Protein AF-A0A7J4U666-F1 (afdb_monomer_lite)

Secondary structure (DSSP, 8-state):
---------HHHHHHHHHHHHHHHHHHHHHHHHTTTTTS--BTGGGT-EEES-HHHHHHTTEEEES-B-S-SS--EEEEE--

Structure (mmCIF, N/CA/C/O backbone):
data_AF-A0A7J4U666-F1
#
_entry.id   AF-A0A7J4U666-F1
#
loop_
_atom_site.group_PDB
_atom_site.id
_atom_site.type_symbol
_atom_site.label_atom_id
_atom_site.label_alt_id
_atom_site.label_comp_id
_atom_site.label_asym_id
_atom_site.label_entity_id
_atom_site.label_seq_id
_atom_site.pdbx_PDB_ins_code
_atom_site.Cartn_x
_atom_site.Cartn_y
_atom_site.Cartn_z
_atom_site.occupancy
_atom_site.B_iso_or_equiv
_atom_site.auth_seq_id
_atom_site.auth_comp_id
_atom_site.auth_asym_id
_atom_site.auth_atom_id
_atom_site.pdbx_PDB_model_num
ATOM 1 N N . MET A 1 1 ? -43.248 26.965 34.543 1.00 45.84 1 MET A N 1
ATOM 2 C CA . MET A 1 1 ? -42.676 26.089 33.494 1.00 45.84 1 MET A CA 1
ATOM 3 C C . MET A 1 1 ? -41.811 25.038 34.171 1.00 45.84 1 MET A C 1
ATOM 5 O O . MET A 1 1 ? -40.706 25.345 34.596 1.00 45.84 1 MET A O 1
ATOM 9 N N . ASN A 1 2 ? -42.352 23.835 34.367 1.00 43.12 2 ASN A N 1
ATOM 10 C CA . ASN A 1 2 ? -41.647 22.745 35.038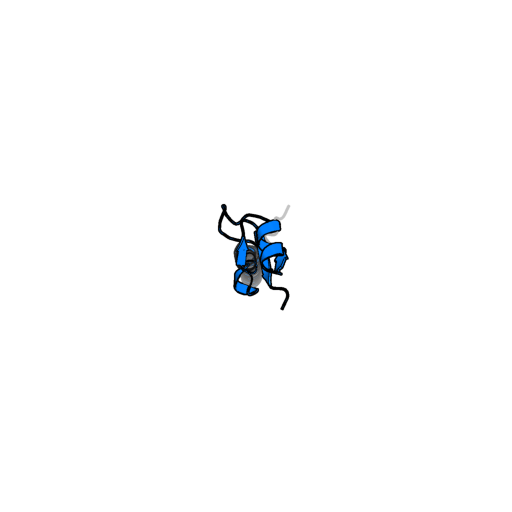 1.00 43.12 2 ASN A CA 1
ATOM 11 C C . ASN A 1 2 ? -40.595 22.161 34.091 1.00 43.12 2 ASN A C 1
ATOM 13 O O . ASN A 1 2 ? -40.943 21.500 33.115 1.00 43.12 2 ASN A O 1
ATOM 17 N N . LYS A 1 3 ? -39.313 22.409 34.376 1.00 51.50 3 LYS A N 1
ATOM 18 C CA . LYS A 1 3 ? -38.209 21.652 33.784 1.00 51.50 3 LYS A CA 1
ATOM 19 C C . LYS A 1 3 ? -38.317 20.230 34.325 1.00 51.50 3 LYS A C 1
ATOM 21 O O . LYS A 1 3 ? -37.853 19.952 35.425 1.00 51.50 3 LYS A O 1
ATOM 26 N N . LYS A 1 4 ? -38.972 19.339 33.580 1.00 51.38 4 LYS A N 1
ATOM 27 C CA . LYS A 1 4 ? -38.829 17.905 33.818 1.00 51.38 4 LYS A CA 1
ATOM 28 C C . LYS A 1 4 ? -37.409 17.546 33.401 1.00 51.38 4 LYS A C 1
ATOM 30 O O . LYS A 1 4 ? -37.145 17.299 32.229 1.00 51.38 4 LYS A O 1
ATOM 35 N N . ALA A 1 5 ? -36.489 17.618 34.361 1.00 56.56 5 ALA A N 1
ATOM 36 C CA . ALA A 1 5 ? -35.258 16.861 34.293 1.00 56.56 5 ALA A CA 1
ATOM 37 C C . ALA A 1 5 ? -35.701 15.407 34.134 1.00 56.56 5 ALA A C 1
ATOM 39 O O . ALA A 1 5 ? -36.257 14.812 35.053 1.00 56.56 5 ALA A O 1
ATOM 40 N N . VAL A 1 6 ? -35.603 14.898 32.909 1.00 62.34 6 VAL A N 1
ATOM 41 C CA . VAL A 1 6 ? -35.706 13.469 32.664 1.00 62.34 6 VAL A CA 1
ATOM 42 C C . VAL A 1 6 ? -34.562 12.878 33.471 1.00 62.34 6 VAL A C 1
ATOM 44 O O . VAL A 1 6 ? -33.400 13.069 33.117 1.00 62.34 6 VAL A O 1
ATOM 47 N N . GLU A 1 7 ? -34.884 12.231 34.587 1.00 60.69 7 GLU A N 1
ATOM 48 C CA . GLU A 1 7 ? -33.983 11.295 35.246 1.00 60.69 7 GLU A CA 1
ATOM 49 C C . GLU A 1 7 ? -33.741 10.175 34.235 1.00 60.69 7 GLU A C 1
ATOM 51 O O . GLU A 1 7 ? -34.466 9.182 34.175 1.00 60.69 7 GLU A O 1
ATOM 56 N N . MET A 1 8 ? -32.799 10.397 33.316 1.00 63.84 8 MET A N 1
ATOM 57 C CA . MET A 1 8 ? -32.413 9.366 32.375 1.00 63.84 8 MET A CA 1
ATOM 58 C C . MET A 1 8 ? -31.837 8.232 33.206 1.00 63.84 8 MET A C 1
ATOM 60 O O . MET A 1 8 ? -30.854 8.416 33.924 1.00 63.84 8 MET A O 1
ATOM 64 N N . SER A 1 9 ? -32.493 7.074 33.120 1.00 78.06 9 SER A N 1
ATOM 65 C CA . SER A 1 9 ? -32.031 5.845 33.747 1.00 78.06 9 SER A CA 1
ATOM 66 C C . SER A 1 9 ? -30.550 5.656 33.429 1.00 78.06 9 SER A C 1
ATOM 68 O O . SER A 1 9 ? -30.137 5.750 32.271 1.00 78.06 9 SER A O 1
ATOM 70 N N . ILE A 1 10 ? -29.749 5.393 34.462 1.00 81.56 10 ILE A N 1
ATOM 71 C CA . ILE A 1 10 ? -28.299 5.181 34.355 1.00 81.56 10 ILE A CA 1
ATOM 72 C C . ILE A 1 10 ? -27.986 4.122 33.286 1.00 81.56 10 ILE A C 1
ATOM 74 O O . ILE A 1 10 ? -27.012 4.252 32.548 1.00 81.56 10 ILE A O 1
ATOM 78 N N . GLN A 1 11 ? -28.859 3.121 33.130 1.00 82.12 11 GLN A N 1
ATOM 79 C CA . GLN A 1 11 ? -28.747 2.108 32.079 1.00 82.12 11 GLN A CA 1
ATOM 80 C C . GLN A 1 11 ? -28.782 2.716 30.668 1.00 82.12 11 GLN A C 1
ATOM 82 O O . GLN A 1 11 ? -27.983 2.334 29.819 1.00 82.12 11 GLN A O 1
ATOM 87 N N . THR A 1 12 ? -29.644 3.702 30.419 1.00 85.25 12 THR A N 1
ATOM 88 C CA . THR A 1 12 ? -29.735 4.394 29.126 1.00 85.25 12 THR A CA 1
ATOM 89 C C . THR A 1 12 ? -28.460 5.182 28.825 1.00 85.25 12 THR A C 1
ATOM 91 O O . THR A 1 12 ? -27.977 5.162 27.695 1.00 85.25 12 THR A O 1
ATOM 94 N N . VAL A 1 13 ? -27.872 5.828 29.837 1.00 87.19 13 VAL A N 1
ATOM 95 C CA . VAL A 1 13 ? -26.600 6.557 29.691 1.00 87.19 13 VAL A CA 1
ATOM 96 C C . VAL A 1 13 ? -25.466 5.597 29.332 1.00 87.19 13 VAL A C 1
ATOM 98 O O . VAL A 1 13 ? -24.707 5.869 28.404 1.00 87.19 13 VAL A O 1
ATOM 101 N N . ILE A 1 14 ? -25.387 4.446 30.007 1.00 90.44 14 ILE A N 1
ATOM 102 C CA . ILE A 1 14 ? -24.375 3.417 29.729 1.00 90.44 14 ILE A CA 1
ATOM 103 C C . ILE A 1 14 ? -24.486 2.919 28.284 1.00 90.44 14 ILE A C 1
ATOM 105 O O . ILE A 1 14 ? -23.474 2.848 27.589 1.00 90.44 14 ILE A O 1
ATOM 109 N N . VAL A 1 15 ? -25.701 2.627 27.808 1.00 91.75 15 VAL A N 1
ATOM 110 C CA . VAL A 1 15 ? -25.931 2.165 26.428 1.00 91.75 15 VAL A CA 1
ATOM 111 C C . VAL A 1 15 ? -25.475 3.210 25.409 1.00 91.75 15 VAL A C 1
ATOM 113 O O . VAL A 1 15 ? -24.784 2.863 24.454 1.00 91.75 15 VAL A O 1
ATOM 116 N N . ILE A 1 16 ? -25.794 4.491 25.623 1.00 91.94 16 ILE A N 1
ATOM 117 C CA . ILE A 1 16 ? -25.378 5.577 24.721 1.00 91.94 16 ILE A CA 1
ATOM 118 C C . ILE A 1 16 ? -23.850 5.676 24.650 1.00 91.94 16 ILE A C 1
ATOM 120 O O . ILE A 1 16 ? -23.292 5.763 23.557 1.00 91.94 16 ILE A O 1
ATOM 124 N N . VAL A 1 17 ? -23.162 5.624 25.794 1.00 93.81 17 VAL A N 1
ATOM 125 C CA . VAL A 1 17 ? -21.691 5.683 25.840 1.00 93.81 17 VAL A CA 1
ATOM 126 C C . VAL A 1 17 ? -21.067 4.491 25.112 1.00 93.81 17 VAL A C 1
ATOM 128 O O . VAL A 1 17 ? -20.116 4.670 24.353 1.00 93.81 17 VAL A O 1
ATOM 131 N N . LEU A 1 18 ? -21.624 3.290 25.289 1.00 94.75 18 LEU A N 1
ATOM 132 C CA . LEU A 1 18 ? -21.163 2.080 24.605 1.00 94.75 18 LEU A CA 1
ATOM 133 C C . LEU A 1 18 ? -21.302 2.203 23.083 1.00 94.75 18 LEU A C 1
ATOM 135 O O . LEU A 1 18 ? -20.356 1.916 22.354 1.00 94.75 18 LEU A O 1
ATOM 139 N N . VAL A 1 19 ? -22.452 2.685 22.604 1.00 95.94 19 VAL A N 1
ATOM 140 C CA . VAL A 1 19 ? -22.697 2.905 21.170 1.00 95.94 19 VAL A CA 1
ATOM 141 C C . VAL A 1 19 ? -21.730 3.945 20.600 1.00 95.94 19 VAL A C 1
ATOM 143 O O . VAL A 1 19 ? -21.158 3.723 19.533 1.00 95.94 19 VAL A O 1
ATOM 146 N N . LEU A 1 20 ? -21.497 5.051 21.314 1.00 95.44 20 LEU A N 1
ATOM 147 C CA . LEU A 1 20 ? -20.545 6.080 20.889 1.00 95.44 20 LEU A CA 1
ATOM 148 C C . LEU A 1 20 ? -19.106 5.551 20.827 1.00 95.44 20 LEU A C 1
ATOM 150 O O . LEU A 1 20 ? -18.397 5.855 19.870 1.00 95.44 20 LEU A O 1
ATOM 154 N N . LEU A 1 21 ? -18.688 4.726 21.792 1.00 95.75 21 LEU A N 1
ATOM 155 C CA . LEU A 1 21 ? -17.376 4.072 21.774 1.00 95.75 21 LEU A CA 1
ATOM 156 C C . LEU A 1 21 ? -17.219 3.156 20.558 1.00 95.75 21 LEU A C 1
ATOM 158 O O . LEU A 1 21 ? -16.217 3.242 19.853 1.00 95.75 21 LEU A O 1
ATOM 162 N N . VAL A 1 22 ? -18.216 2.313 20.280 1.00 95.81 22 VAL A N 1
ATOM 163 C CA . VAL A 1 22 ? -18.190 1.408 19.121 1.00 95.81 22 VAL A CA 1
ATOM 164 C C . VAL A 1 22 ? -18.112 2.198 17.812 1.00 95.81 22 VAL A C 1
ATOM 166 O O . VAL A 1 22 ? -17.288 1.881 16.955 1.00 95.81 22 VAL A O 1
ATOM 169 N N . LEU A 1 23 ? -18.913 3.258 17.666 1.00 94.62 23 LEU A N 1
ATOM 170 C CA . LEU A 1 23 ? -18.867 4.129 16.489 1.00 94.62 23 LEU A CA 1
ATOM 171 C C . LEU A 1 23 ? -17.506 4.815 16.333 1.00 94.62 23 LEU A C 1
ATOM 173 O O . LEU A 1 23 ? -16.976 4.867 15.225 1.00 94.62 23 LEU A O 1
ATOM 177 N N . PHE A 1 24 ? -16.915 5.293 17.429 1.00 94.88 24 PHE A N 1
ATOM 178 C CA . PHE A 1 24 ? -15.584 5.893 17.413 1.00 94.88 24 PHE A CA 1
ATOM 179 C C . PHE A 1 24 ? -14.522 4.903 16.919 1.00 94.88 24 PHE A C 1
ATOM 181 O O . PHE A 1 24 ? -13.741 5.242 16.031 1.00 94.88 24 PHE A O 1
ATOM 188 N N . PHE A 1 25 ? -14.529 3.664 17.424 1.00 93.75 25 PHE A N 1
ATOM 189 C CA . PHE A 1 25 ? -13.607 2.623 16.965 1.00 93.75 25 PHE A CA 1
ATOM 190 C C . PHE A 1 25 ? -13.812 2.255 15.494 1.00 93.75 25 PHE A C 1
ATOM 192 O O . PHE A 1 25 ? -12.828 2.070 14.783 1.00 93.75 25 PHE A O 1
ATOM 199 N N . LEU A 1 26 ? -15.057 2.189 15.012 1.00 91.50 26 LEU A N 1
ATOM 200 C CA . LEU A 1 26 ? -15.339 1.927 13.598 1.00 91.50 26 LEU A CA 1
ATOM 201 C C . LEU A 1 26 ? -14.811 3.044 12.695 1.00 91.50 26 LEU A C 1
ATOM 203 O O . LEU A 1 26 ? -14.152 2.761 11.699 1.00 91.50 26 LEU A O 1
ATOM 207 N N . VAL A 1 27 ? -15.047 4.309 13.050 1.00 92.31 27 VAL A N 1
ATOM 208 C CA . VAL A 1 27 ? -14.529 5.456 12.287 1.00 92.31 27 VAL A CA 1
ATOM 209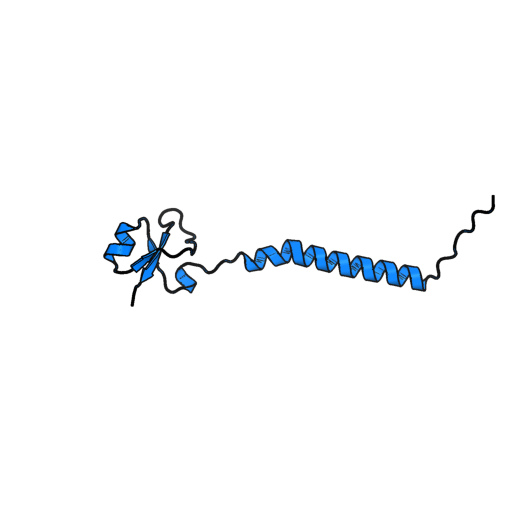 C C . VAL A 1 27 ? -13.002 5.484 12.320 1.00 92.31 27 VAL A C 1
ATOM 211 O O . VAL A 1 27 ? -12.371 5.652 11.278 1.00 92.31 27 VAL A O 1
ATOM 214 N N . TYR A 1 28 ? -12.398 5.251 13.488 1.00 90.38 28 TYR A N 1
ATOM 215 C CA . TYR A 1 28 ? -10.949 5.134 13.628 1.00 90.38 28 TYR A CA 1
ATOM 216 C C . TYR A 1 28 ? -10.400 4.018 12.730 1.00 90.38 28 TYR A C 1
ATOM 218 O O . TYR A 1 28 ? -9.468 4.240 11.962 1.00 90.38 28 TYR A O 1
ATOM 226 N N . PHE A 1 29 ? -11.019 2.838 12.740 1.00 87.31 29 PHE A N 1
ATOM 227 C CA . PHE A 1 29 ? -10.598 1.725 11.896 1.00 87.31 29 PHE A CA 1
ATOM 228 C C . PHE A 1 29 ? -10.785 2.011 10.401 1.00 87.31 29 PHE A C 1
ATOM 230 O O . PHE A 1 29 ? -9.948 1.612 9.605 1.00 87.31 29 PHE A O 1
ATOM 237 N N . LEU A 1 30 ? -11.827 2.732 9.988 1.00 84.25 30 LEU A N 1
ATOM 238 C CA . LEU A 1 30 ? -12.012 3.097 8.579 1.00 84.25 30 LEU A CA 1
ATOM 239 C C . LEU A 1 30 ? -10.965 4.113 8.100 1.00 84.25 30 LEU A C 1
ATOM 241 O O . LEU A 1 30 ? -10.421 3.956 7.008 1.00 84.25 30 LEU A O 1
ATOM 245 N N . ILE A 1 31 ? -10.643 5.120 8.918 1.00 83.75 31 ILE A N 1
ATOM 246 C CA . ILE A 1 31 ? -9.649 6.150 8.576 1.00 83.75 31 ILE A CA 1
ATOM 247 C C . ILE A 1 31 ? -8.230 5.565 8.594 1.00 83.75 31 ILE A C 1
ATOM 249 O O . ILE A 1 31 ? -7.462 5.753 7.652 1.00 83.75 31 ILE A O 1
ATOM 253 N N . TYR A 1 32 ? -7.875 4.841 9.657 1.00 76.88 32 TYR A N 1
ATOM 254 C CA . TYR A 1 32 ? -6.519 4.322 9.844 1.00 76.88 32 TYR A CA 1
ATOM 255 C C . TYR A 1 32 ? -6.306 2.964 9.165 1.00 76.88 32 TYR A C 1
ATOM 257 O O . TYR A 1 32 ? -5.257 2.735 8.568 1.00 76.88 32 TYR A O 1
ATOM 265 N N . GLY A 1 33 ? -7.302 2.078 9.180 1.00 67.12 33 GLY A N 1
ATOM 266 C CA . GLY A 1 33 ? -7.239 0.763 8.533 1.00 67.12 33 GLY A CA 1
ATOM 267 C C . GLY A 1 33 ? -7.260 0.834 7.005 1.00 67.12 33 GLY A C 1
ATOM 268 O O . GLY A 1 33 ? -6.647 -0.010 6.354 1.00 67.12 33 GLY A O 1
ATOM 269 N N . GLY A 1 34 ? -7.849 1.882 6.413 1.00 61.56 34 GLY A N 1
ATOM 270 C CA . GLY A 1 34 ? -7.761 2.141 4.970 1.00 61.56 34 GLY A CA 1
ATOM 271 C C . GLY A 1 34 ? -6.325 2.348 4.469 1.00 61.56 34 GLY A C 1
ATOM 272 O O . GLY A 1 34 ? -6.023 2.034 3.318 1.00 61.56 34 GLY A O 1
ATOM 273 N N . SER A 1 35 ? -5.411 2.791 5.341 1.00 55.16 35 SER A N 1
ATOM 274 C CA . SER A 1 35 ? -3.992 2.957 4.994 1.00 55.16 35 SER A CA 1
ATOM 275 C C . SER A 1 35 ? -3.248 1.626 4.820 1.00 55.16 35 SER A C 1
ATOM 277 O O . SER A 1 35 ? -2.247 1.594 4.114 1.00 55.16 35 SER A O 1
ATOM 279 N N . ILE A 1 36 ? -3.738 0.519 5.396 1.00 56.38 36 ILE A N 1
ATOM 280 C CA . ILE A 1 36 ? -3.085 -0.803 5.296 1.00 56.38 36 ILE A CA 1
ATOM 281 C C . ILE A 1 36 ? -3.370 -1.467 3.940 1.00 56.38 36 ILE A C 1
ATOM 283 O O . ILE A 1 36 ? -2.516 -2.158 3.392 1.00 56.38 36 ILE A O 1
ATOM 287 N N . PHE A 1 37 ? -4.534 -1.205 3.339 1.00 56.12 37 PHE A N 1
ATOM 288 C CA . PHE A 1 37 ? -4.869 -1.710 2.000 1.00 56.12 37 PHE A CA 1
ATOM 289 C C . PHE A 1 37 ? -4.168 -0.946 0.866 1.00 56.12 37 PHE A C 1
ATOM 291 O O . PHE A 1 37 ? -4.239 -1.366 -0.287 1.00 56.12 37 PHE A O 1
ATOM 298 N N . ASN A 1 38 ? -3.492 0.166 1.178 1.00 52.22 38 ASN A N 1
ATOM 299 C CA . ASN A 1 38 ? -2.751 0.969 0.205 1.00 52.22 38 ASN A CA 1
ATOM 300 C C . ASN A 1 38 ? -1.273 0.561 0.081 1.00 52.22 38 ASN A C 1
ATOM 302 O O . ASN A 1 38 ? -0.538 1.160 -0.705 1.00 52.22 38 ASN A O 1
ATOM 306 N N . SER A 1 39 ? -0.851 -0.501 0.779 1.00 52.62 39 SER A N 1
ATOM 307 C CA . SER A 1 39 ? 0.304 -1.321 0.390 1.00 52.62 39 SER A CA 1
ATOM 308 C C . SER A 1 39 ?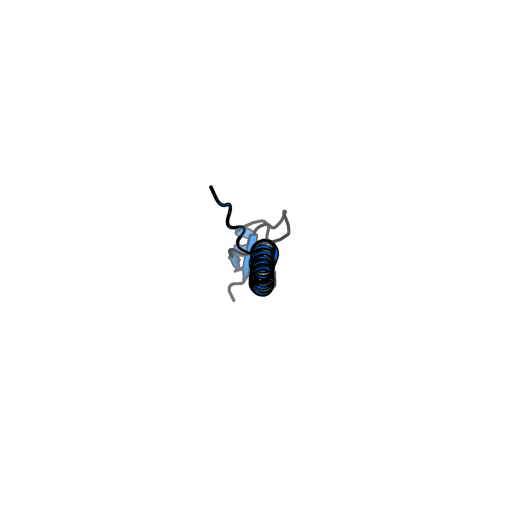 -0.061 -2.082 -0.889 1.00 52.62 39 SER A C 1
ATOM 310 O O . SER A 1 39 ? -0.260 -3.295 -0.898 1.00 52.62 39 SER A O 1
ATOM 312 N N . GLY A 1 40 ? -0.313 -1.319 -1.953 1.00 56.84 40 GLY A N 1
ATOM 313 C CA . GLY A 1 40 ? -0.713 -1.824 -3.248 1.00 56.84 40 GLY A CA 1
ATOM 314 C C . GLY A 1 40 ? 0.364 -2.761 -3.755 1.00 56.84 40 GLY A C 1
ATOM 315 O O . GLY A 1 40 ? 1.536 -2.404 -3.708 1.00 56.84 40 GLY A O 1
ATOM 316 N N . LEU A 1 41 ? -0.070 -3.937 -4.214 1.00 67.94 41 LEU A N 1
ATOM 317 C CA . LEU A 1 41 ? 0.726 -4.930 -4.936 1.00 67.94 41 LEU A CA 1
ATOM 318 C C . LEU A 1 41 ? 1.912 -4.256 -5.634 1.00 67.94 41 LEU A C 1
ATOM 320 O O . LEU A 1 41 ? 1.726 -3.458 -6.560 1.00 67.94 41 LEU A O 1
ATOM 324 N N . THR A 1 42 ? 3.110 -4.533 -5.144 1.00 79.25 42 THR A N 1
ATOM 325 C CA . THR A 1 42 ? 4.331 -4.021 -5.751 1.00 79.25 42 THR A CA 1
ATOM 326 C C . THR A 1 42 ? 4.552 -4.720 -7.087 1.00 79.25 42 THR A C 1
ATOM 328 O O . THR A 1 42 ? 3.960 -5.766 -7.383 1.00 79.25 42 THR A O 1
ATOM 331 N N . CYS A 1 43 ? 5.405 -4.143 -7.931 1.00 82.56 43 CYS A N 1
ATOM 332 C CA . CYS A 1 43 ? 5.814 -4.815 -9.159 1.00 82.56 43 CYS A CA 1
ATOM 333 C C . CYS A 1 43 ? 6.386 -6.221 -8.888 1.00 82.56 43 CYS A C 1
ATOM 335 O O . CYS A 1 43 ? 6.090 -7.177 -9.612 1.00 82.56 43 CYS A O 1
ATOM 337 N N . GLU A 1 44 ? 7.136 -6.357 -7.794 1.00 79.00 44 GLU A N 1
ATOM 338 C CA . GLU A 1 44 ? 7.778 -7.600 -7.369 1.00 79.00 44 GLU A CA 1
ATOM 3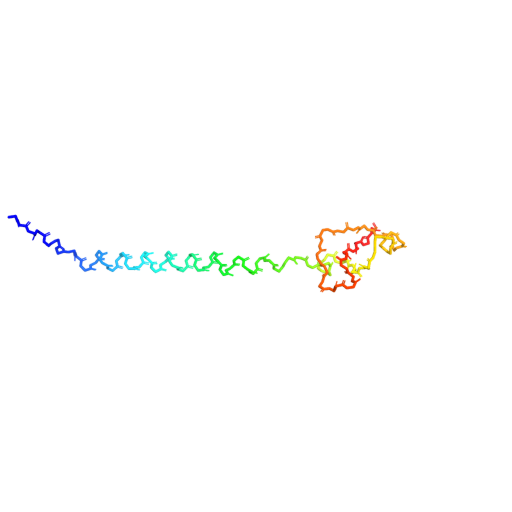39 C C . GLU A 1 44 ? 6.753 -8.669 -6.955 1.00 79.00 44 GLU A C 1
ATOM 341 O O . GLU A 1 44 ? 6.889 -9.832 -7.344 1.00 79.00 44 GLU A O 1
ATOM 346 N N . ASP A 1 45 ? 5.651 -8.281 -6.296 1.00 81.19 45 ASP A N 1
ATOM 347 C CA . ASP A 1 45 ? 4.544 -9.194 -5.948 1.00 81.19 45 ASP A CA 1
ATOM 348 C C . ASP A 1 45 ? 3.903 -9.852 -7.181 1.00 81.19 45 ASP A C 1
ATOM 350 O O . ASP A 1 45 ? 3.290 -10.922 -7.102 1.00 81.19 45 ASP A O 1
ATOM 354 N N . LYS A 1 46 ? 4.026 -9.214 -8.348 1.00 76.50 46 LYS A N 1
ATOM 355 C CA . LYS A 1 46 ? 3.523 -9.721 -9.630 1.00 76.50 46 LYS A CA 1
ATOM 356 C C . LYS A 1 46 ? 4.581 -10.410 -10.478 1.00 76.50 46 LYS A C 1
ATOM 358 O O . LYS A 1 46 ? 4.300 -10.722 -11.634 1.00 76.50 46 LYS A O 1
ATOM 363 N N . LYS A 1 47 ? 5.754 -10.706 -9.906 1.00 82.31 47 LYS A N 1
ATOM 364 C CA . LYS A 1 47 ? 6.917 -11.247 -10.630 1.00 82.31 47 LYS A CA 1
ATOM 365 C C . LYS A 1 47 ? 7.368 -10.329 -11.773 1.00 82.31 47 LYS A C 1
ATOM 367 O O . LYS A 1 47 ? 7.910 -10.809 -12.768 1.00 82.31 47 LYS A O 1
ATOM 372 N N . GLY A 1 48 ? 7.087 -9.034 -11.651 1.00 84.19 48 GLY A N 1
ATOM 373 C CA . GLY A 1 48 ? 7.574 -8.010 -12.557 1.00 84.19 48 GLY A CA 1
ATOM 374 C C . GLY A 1 48 ? 8.924 -7.461 -12.107 1.00 84.19 48 GLY A C 1
ATOM 375 O O . GLY A 1 48 ? 9.391 -7.717 -10.999 1.00 84.19 48 GLY A O 1
ATOM 376 N N . THR A 1 49 ? 9.551 -6.692 -12.984 1.00 88.00 49 THR A N 1
ATOM 377 C CA . THR A 1 49 ? 10.819 -6.003 -12.758 1.00 88.00 49 THR A CA 1
ATOM 378 C C . THR A 1 49 ? 10.627 -4.515 -13.010 1.00 88.00 49 THR A C 1
ATOM 380 O O . THR A 1 49 ? 9.994 -4.117 -13.987 1.00 88.00 49 THR A O 1
ATOM 383 N N . CYS A 1 50 ? 11.159 -3.680 -12.127 1.00 89.12 50 CYS A N 1
ATOM 384 C CA . CYS A 1 50 ? 11.120 -2.234 -12.297 1.00 89.12 50 CYS A CA 1
ATOM 385 C C . CYS A 1 50 ? 12.137 -1.790 -13.351 1.00 89.12 50 CYS A C 1
ATOM 387 O O . CYS A 1 50 ? 13.294 -2.197 -13.311 1.00 89.12 50 CYS A O 1
ATOM 389 N N . VAL A 1 51 ? 11.699 -0.966 -14.304 1.00 89.00 51 VAL A N 1
ATOM 390 C CA . VAL A 1 51 ? 12.516 -0.467 -15.421 1.00 89.00 51 VAL A CA 1
ATOM 391 C C . VAL A 1 51 ? 12.370 1.046 -15.590 1.00 89.00 51 VAL A C 1
ATOM 393 O O . VAL A 1 51 ? 11.362 1.648 -15.202 1.00 89.00 51 VAL A O 1
ATOM 396 N N . GLY A 1 52 ? 13.380 1.683 -16.189 1.00 86.62 52 GLY A N 1
ATOM 397 C CA . GLY A 1 52 ? 13.399 3.136 -16.406 1.00 86.62 52 GLY A CA 1
ATOM 398 C C . GLY A 1 52 ? 12.518 3.580 -17.575 1.00 86.62 52 GLY A C 1
ATOM 399 O O . GLY A 1 52 ? 12.002 4.701 -17.611 1.00 86.62 52 GLY A O 1
ATOM 400 N N . SER A 1 53 ? 12.299 2.694 -18.548 1.00 85.19 53 SER A N 1
ATOM 401 C CA . SER A 1 53 ? 11.598 3.022 -19.789 1.00 85.19 53 SER A CA 1
ATOM 402 C C . SER A 1 53 ? 10.707 1.883 -20.290 1.00 85.19 53 SER A C 1
ATOM 404 O O . SER A 1 53 ? 10.864 0.732 -19.904 1.00 85.19 53 SER A O 1
ATOM 406 N N . VAL A 1 54 ? 9.752 2.215 -21.168 1.00 84.06 54 VAL A N 1
ATOM 407 C CA . VAL A 1 54 ? 8.905 1.200 -21.829 1.00 84.06 54 VAL A CA 1
ATOM 408 C C . VAL A 1 54 ? 9.742 0.367 -22.802 1.00 84.06 54 VAL A C 1
ATOM 410 O O . VAL A 1 54 ? 9.599 -0.845 -22.838 1.00 84.06 54 VAL A O 1
ATOM 413 N N . ALA A 1 55 ? 10.687 1.004 -23.500 1.00 85.81 55 ALA A N 1
ATOM 414 C CA . ALA A 1 55 ? 11.579 0.339 -24.447 1.00 85.81 55 ALA A CA 1
ATOM 415 C C . ALA A 1 55 ? 12.426 -0.762 -23.788 1.00 85.81 55 ALA A C 1
ATOM 417 O O . ALA A 1 55 ? 12.636 -1.815 -24.379 1.00 85.81 55 ALA A O 1
ATOM 418 N N . GLU A 1 56 ? 12.880 -0.537 -22.555 1.00 86.75 56 GLU A N 1
ATOM 419 C CA . GLU A 1 56 ? 13.608 -1.536 -21.764 1.00 86.75 56 GLU A CA 1
ATOM 420 C C . GLU A 1 56 ? 12.720 -2.736 -21.395 1.00 86.75 56 GLU A C 1
ATOM 422 O O . GLU A 1 56 ? 13.192 -3.869 -21.361 1.00 86.75 56 GLU A O 1
ATOM 427 N N . CYS A 1 57 ? 11.419 -2.521 -21.180 1.00 88.00 57 CYS A N 1
ATOM 428 C CA . CYS A 1 57 ? 10.477 -3.617 -20.967 1.00 88.00 57 CYS A CA 1
ATOM 429 C C . CYS A 1 57 ? 10.216 -4.419 -22.247 1.00 88.00 57 CYS A C 1
ATOM 431 O O . CYS A 1 57 ? 10.257 -5.649 -22.221 1.00 88.00 57 CYS A O 1
ATOM 433 N N . ASP A 1 58 ? 10.010 -3.728 -23.370 1.00 87.00 58 ASP A N 1
ATOM 434 C CA . ASP A 1 58 ? 9.752 -4.359 -24.668 1.00 87.00 58 ASP A CA 1
ATOM 435 C C . ASP A 1 58 ? 10.957 -5.194 -25.135 1.00 87.00 58 ASP A C 1
ATOM 437 O O . ASP A 1 58 ? 10.788 -6.303 -25.639 1.00 87.00 58 ASP A O 1
ATOM 441 N N . GLN A 1 59 ? 12.186 -4.709 -24.910 1.00 86.00 59 GLN A N 1
ATOM 442 C CA . GLN A 1 59 ? 13.419 -5.456 -25.205 1.00 86.00 59 GLN A CA 1
ATOM 443 C C . GLN A 1 59 ? 13.536 -6.757 -24.404 1.00 86.00 59 GLN A C 1
ATOM 445 O O . GLN A 1 59 ? 14.084 -7.738 -24.901 1.00 86.00 59 GLN A O 1
ATOM 450 N N . ASN A 1 60 ? 12.996 -6.773 -23.186 1.00 79.75 60 ASN A N 1
ATOM 451 C CA . ASN A 1 60 ? 12.956 -7.950 -22.325 1.00 79.75 60 ASN A CA 1
ATOM 452 C C . ASN A 1 60 ? 11.740 -8.856 -22.600 1.00 79.75 60 ASN A C 1
ATOM 454 O O . ASN A 1 60 ? 11.520 -9.819 -21.866 1.00 79.75 60 ASN A O 1
ATOM 458 N N . GLY A 1 61 ? 10.944 -8.565 -23.637 1.00 84.06 61 GLY A N 1
ATOM 459 C CA . GLY A 1 61 ? 9.745 -9.334 -23.973 1.00 84.06 61 GLY A CA 1
ATOM 460 C C . GLY A 1 61 ? 8.648 -9.219 -22.913 1.00 84.06 61 GLY A C 1
ATOM 461 O O . GLY A 1 61 ? 7.916 -10.177 -22.672 1.00 84.06 61 GLY A O 1
ATOM 462 N N . GLY A 1 62 ? 8.562 -8.082 -22.225 1.00 87.31 62 GLY A N 1
ATOM 463 C CA . GLY A 1 62 ? 7.548 -7.824 -21.209 1.00 87.31 62 GLY A CA 1
ATOM 464 C C . GLY A 1 62 ? 6.469 -6.838 -21.649 1.00 87.31 62 GLY A C 1
ATOM 465 O O . GLY A 1 62 ? 6.509 -6.274 -22.735 1.00 87.31 62 GLY A O 1
ATOM 466 N N . THR A 1 63 ? 5.496 -6.613 -20.768 1.00 88.44 63 THR A N 1
ATOM 467 C CA . THR A 1 63 ? 4.486 -5.555 -20.882 1.00 88.44 63 THR A CA 1
ATOM 468 C C . THR A 1 63 ? 4.486 -4.682 -19.635 1.00 88.44 63 THR A C 1
ATOM 470 O O . THR A 1 63 ? 4.707 -5.162 -18.522 1.00 88.44 63 THR A O 1
ATOM 473 N N . ILE A 1 64 ? 4.180 -3.396 -19.792 1.00 87.62 64 ILE A N 1
ATOM 474 C CA . ILE A 1 64 ? 4.047 -2.490 -18.650 1.00 87.62 64 ILE A CA 1
ATOM 475 C C . ILE A 1 64 ? 2.744 -2.772 -17.902 1.00 87.62 64 ILE A C 1
ATOM 477 O O . ILE A 1 64 ? 1.662 -2.780 -18.488 1.00 87.62 64 ILE A O 1
ATOM 481 N N . GLY A 1 65 ? 2.858 -2.992 -16.595 1.00 80.94 65 GLY A N 1
ATOM 482 C CA . GLY A 1 65 ? 1.731 -3.178 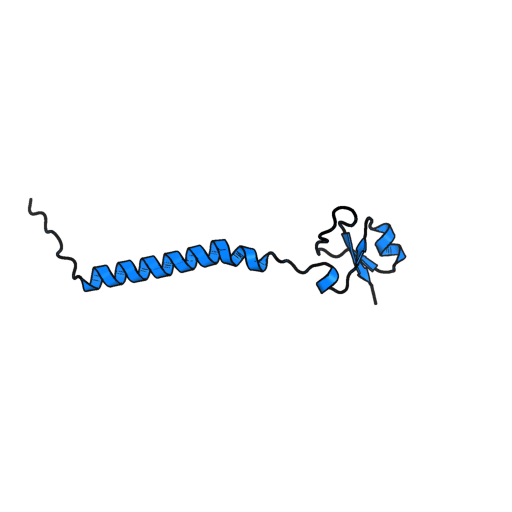-15.691 1.00 80.94 65 GLY A CA 1
ATOM 483 C C . GLY A 1 65 ? 1.407 -1.921 -14.871 1.00 80.94 65 GLY A C 1
ATOM 484 O O . GLY A 1 65 ? 2.263 -1.053 -14.708 1.00 80.94 65 GLY A O 1
ATOM 485 N N . PRO A 1 66 ? 0.190 -1.814 -14.303 1.00 77.94 66 PRO A N 1
ATOM 486 C CA . PRO A 1 66 ? -0.229 -0.675 -13.476 1.00 77.94 66 PRO A CA 1
ATOM 487 C C . PRO A 1 66 ? 0.386 -0.653 -12.062 1.00 77.94 66 PRO A C 1
ATOM 489 O O . PRO A 1 66 ? 0.019 0.197 -11.250 1.00 77.94 66 PRO A O 1
ATOM 492 N N . TRP A 1 67 ? 1.269 -1.598 -11.731 1.00 82.50 67 TRP A N 1
ATOM 493 C CA . TRP A 1 67 ? 1.868 -1.718 -10.401 1.00 82.50 67 TRP A CA 1
ATOM 494 C C . TRP A 1 67 ? 2.997 -0.717 -10.197 1.00 82.50 67 TRP A C 1
ATOM 496 O O . TRP A 1 67 ? 3.704 -0.344 -11.134 1.00 82.50 67 TRP A O 1
ATOM 506 N N . LYS A 1 68 ? 3.147 -0.272 -8.949 1.00 76.25 68 LYS A N 1
ATOM 507 C CA . LYS A 1 68 ? 4.137 0.737 -8.587 1.00 76.25 68 LYS A CA 1
ATOM 508 C C . LYS A 1 68 ? 5.497 0.094 -8.340 1.00 76.25 68 LYS A C 1
ATOM 510 O O . LYS A 1 68 ? 5.593 -1.032 -7.851 1.00 76.25 68 LYS A O 1
ATOM 515 N N . CYS A 1 69 ? 6.520 0.860 -8.682 1.00 81.81 69 CYS A N 1
ATOM 516 C CA . CYS A 1 69 ? 7.901 0.636 -8.301 1.00 81.81 69 CYS A CA 1
ATOM 517 C C . CYS A 1 69 ? 8.274 1.691 -7.264 1.00 81.81 69 CYS A C 1
ATOM 519 O O . CYS A 1 69 ? 7.953 2.867 -7.448 1.00 81.81 69 CYS A O 1
ATOM 521 N N . ASP A 1 70 ? 8.921 1.274 -6.179 1.00 77.25 70 ASP A N 1
ATOM 522 C CA . ASP A 1 70 ? 9.364 2.195 -5.127 1.00 77.25 70 ASP A CA 1
ATOM 523 C C . ASP A 1 70 ? 10.555 3.058 -5.576 1.00 77.25 70 ASP A C 1
ATOM 525 O O . ASP A 1 70 ? 10.807 4.131 -5.021 1.00 77.25 70 ASP A O 1
ATOM 529 N N . ASP A 1 71 ? 11.260 2.631 -6.628 1.00 75.75 71 ASP A N 1
ATOM 530 C CA . ASP A 1 71 ? 12.417 3.335 -7.158 1.00 75.75 71 ASP A CA 1
ATOM 531 C C . ASP A 1 71 ? 12.030 4.472 -8.124 1.00 75.75 71 ASP A C 1
ATOM 533 O O . ASP A 1 71 ? 11.330 4.285 -9.123 1.00 75.75 71 ASP A O 1
ATOM 537 N N . LYS A 1 72 ? 12.527 5.685 -7.845 1.00 69.94 72 LYS A N 1
ATOM 538 C CA . LYS A 1 72 ? 12.279 6.883 -8.670 1.00 69.94 72 LYS A CA 1
ATOM 539 C C . LYS A 1 72 ? 12.989 6.846 -10.024 1.00 69.94 72 LYS A C 1
ATOM 541 O O . LYS A 1 72 ? 12.587 7.575 -10.929 1.00 69.94 72 LYS A O 1
ATOM 546 N N . THR A 1 73 ? 14.049 6.053 -10.158 1.00 73.75 73 THR A N 1
ATOM 547 C CA . THR A 1 73 ? 14.807 5.897 -11.407 1.00 73.75 73 THR A CA 1
ATOM 548 C C . THR A 1 73 ? 14.182 4.855 -12.328 1.00 73.75 73 THR A C 1
ATOM 550 O O . THR A 1 73 ? 14.309 4.960 -13.548 1.00 73.75 73 THR A O 1
ATOM 553 N N . GLN A 1 74 ? 13.426 3.913 -11.761 1.00 80.69 74 GLN A N 1
ATOM 554 C CA . GLN A 1 74 ? 12.735 2.850 -12.481 1.00 80.69 74 GLN A CA 1
ATOM 555 C C . GLN A 1 74 ? 11.228 2.862 -12.175 1.00 80.69 74 GLN A C 1
ATOM 557 O O . GLN A 1 74 ? 10.705 1.931 -11.565 1.00 80.69 74 GLN A O 1
ATOM 562 N N . PRO A 1 75 ? 10.492 3.913 -12.590 1.00 81.38 75 PRO A N 1
ATOM 563 C CA . PRO A 1 75 ? 9.115 4.134 -12.147 1.00 81.38 75 PRO A CA 1
ATOM 564 C C . PRO A 1 75 ? 8.095 3.176 -12.777 1.00 81.38 75 PRO A C 1
ATOM 566 O O . PRO A 1 75 ? 6.910 3.247 -12.452 1.00 81.38 75 PRO A O 1
ATOM 569 N N . LYS A 1 76 ? 8.507 2.333 -13.730 1.00 85.69 76 LYS A N 1
ATOM 570 C CA . LYS A 1 76 ? 7.603 1.497 -14.521 1.00 85.69 76 LYS A CA 1
ATOM 571 C C . LYS A 1 76 ? 7.781 0.032 -14.164 1.00 85.69 76 LYS A C 1
ATOM 573 O O . LYS A 1 76 ? 8.892 -0.481 -14.208 1.00 85.69 76 LYS A O 1
ATOM 578 N N . CYS A 1 77 ? 6.674 -0.651 -13.890 1.00 88.56 77 CYS A N 1
ATOM 579 C CA . CYS A 1 77 ? 6.677 -2.090 -13.681 1.00 88.56 77 CYS A CA 1
ATOM 580 C C . CYS A 1 77 ? 6.588 -2.843 -15.012 1.00 88.56 77 CYS A C 1
ATOM 582 O O . CYS A 1 77 ? 5.591 -2.710 -15.721 1.00 88.56 77 CYS A O 1
ATOM 584 N N . CYS A 1 78 ? 7.598 -3.648 -15.333 1.00 90.81 78 CYS A N 1
ATOM 585 C CA . CYS A 1 78 ? 7.629 -4.536 -16.489 1.00 90.81 78 CYS A CA 1
ATOM 586 C C . CYS A 1 78 ? 7.298 -5.973 -16.083 1.00 90.81 78 CYS A C 1
ATOM 588 O O . CYS A 1 78 ? 7.993 -6.555 -15.258 1.00 90.81 78 CYS A O 1
ATOM 590 N N . ILE A 1 79 ? 6.267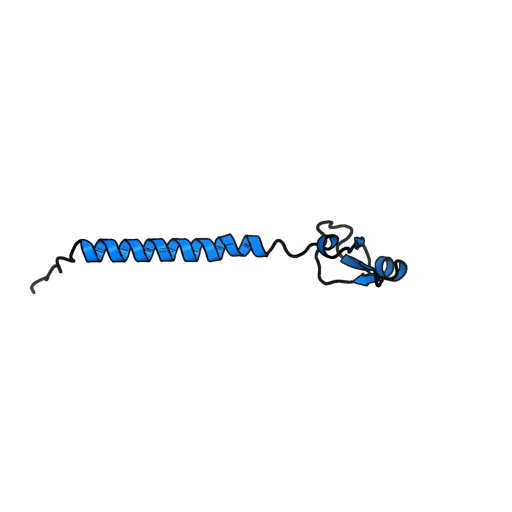 -6.574 -16.669 1.00 90.00 79 ILE A N 1
ATOM 591 C CA . ILE A 1 79 ? 5.919 -7.978 -16.439 1.00 90.00 79 ILE A CA 1
ATOM 592 C C . ILE A 1 79 ? 6.355 -8.811 -17.641 1.00 90.00 79 ILE A C 1
ATOM 594 O O . ILE A 1 79 ? 5.912 -8.507 -18.747 1.00 90.00 79 ILE A O 1
ATOM 598 N N . PRO A 1 80 ? 7.159 -9.872 -17.457 1.00 84.56 80 PRO A N 1
ATOM 599 C CA . PRO A 1 80 ? 7.548 -10.745 -18.558 1.00 84.56 80 PRO A CA 1
ATOM 600 C C . PRO A 1 80 ? 6.320 -11.445 -19.156 1.00 84.56 80 PRO A C 1
ATOM 602 O O . PRO A 1 80 ? 5.533 -12.065 -18.433 1.00 84.56 80 PRO A O 1
ATOM 605 N N . LEU A 1 81 ? 6.164 -11.362 -20.479 1.00 76.00 81 LEU A N 1
ATOM 606 C CA . LEU A 1 81 ? 5.182 -12.145 -21.223 1.00 76.00 81 LEU A CA 1
ATOM 607 C C . LEU A 1 81 ? 5.782 -13.542 -21.392 1.00 76.00 81 LEU A C 1
ATOM 609 O O . LEU A 1 81 ? 6.648 -13.764 -22.233 1.00 76.00 81 LEU A O 1
ATOM 613 N N . LYS A 1 82 ? 5.409 -14.453 -20.497 1.00 61.16 82 LYS A N 1
ATOM 614 C CA . LYS A 1 82 ? 5.851 -15.846 -20.553 1.00 61.16 82 LYS A CA 1
ATOM 615 C C . LYS A 1 82 ? 5.178 -16.605 -21.691 1.00 61.16 82 LYS A C 1
ATOM 617 O O . LYS A 1 82 ? 3.970 -16.361 -21.907 1.00 61.16 82 LYS A O 1
#

pLDDT: mean 79.19, std 13.41, range [43.12, 95.94]

Foldseek 3Di:
DDPPPPPPPPVNVVVVVVVVVVVVVVVVCVVVVVVVPVVPQALVNLVWDFAQDQVVLVVQQWHWDPHADPDPNRGTTTDHPD

Radius of gyration: 26.83 Å; chains: 1; bounding box: 58×42×60 Å

Sequence (82 aa):
MNKKAVEMSIQTVIVIVLVLLVLFFLVYFLIYGGSIFNSGLTCEDKKGTCVGSVAECDQNGGTIGPWKCDDKTQPKCCIPLK